Protein AF-A0A7L4QVS2-F1 (afdb_monomer)

Secondary structure (DSSP, 8-state):
-HHHHHHHHHHHHHHHHHHHHH---HHHHHHHHHHHHHHHHHHHHHHHHHHTT-HHHHHHHHHHHHHHHHHHHHT--HHHHTT-

Sequence (84 aa):
MFFFTSWVLTVALEALIWYIILKRNALTLVFYSVLINSLTLPLAQFFYLYFLDNLVLMEALVVLVEVPLVYLLLRVTLRQALYL

Radius of gyration: 13.06 Å; Cα contacts (8 Å, |Δi|>4): 58; chains: 1; bounding box: 36×17×38 Å

Structure (mmCIF, N/CA/C/O backbone):
data_AF-A0A7L4QVS2-F1
#
_entry.id   AF-A0A7L4QVS2-F1
#
loop_
_atom_site.group_PDB
_atom_site.id
_atom_site.type_symbol
_atom_site.label_atom_id
_atom_site.label_alt_id
_atom_site.label_comp_id
_atom_site.label_asym_id
_atom_site.label_entity_id
_atom_site.label_seq_id
_atom_site.pdbx_PDB_ins_code
_atom_site.Cartn_x
_atom_site.Cartn_y
_atom_site.Cartn_z
_atom_site.occupancy
_atom_site.B_iso_or_equiv
_atom_site.auth_seq_id
_atom_site.auth_comp_id
_atom_site.auth_asym_id
_atom_site.auth_atom_id
_atom_site.pdbx_PDB_model_num
ATOM 1 N N . MET A 1 1 ? 21.124 -0.514 -2.900 1.00 59.62 1 MET A N 1
ATOM 2 C CA . MET A 1 1 ? 20.821 0.474 -1.837 1.00 59.62 1 MET A CA 1
ATOM 3 C C . MET A 1 1 ? 19.498 1.196 -2.073 1.00 59.62 1 MET A C 1
ATOM 5 O O . MET A 1 1 ? 18.685 1.165 -1.164 1.00 59.62 1 MET A O 1
ATOM 9 N N . PHE A 1 2 ? 19.239 1.746 -3.270 1.00 71.94 2 PHE A N 1
ATOM 10 C CA . PHE A 1 2 ? 18.021 2.526 -3.565 1.00 71.94 2 PHE A CA 1
ATOM 11 C C . PHE A 1 2 ? 16.694 1.805 -3.251 1.00 71.94 2 PHE A C 1
ATOM 13 O O . PHE A 1 2 ? 15.830 2.371 -2.595 1.00 71.94 2 PHE A O 1
ATOM 20 N N . PHE A 1 3 ? 16.558 0.529 -3.626 1.00 79.62 3 PHE A N 1
ATOM 21 C CA . PHE A 1 3 ? 15.316 -0.226 -3.407 1.00 79.62 3 PHE A CA 1
ATOM 22 C C . PHE A 1 3 ? 14.934 -0.360 -1.925 1.00 79.62 3 PHE A C 1
ATOM 24 O O . PHE A 1 3 ? 13.784 -0.155 -1.557 1.00 79.62 3 PHE A O 1
ATOM 31 N N . PHE A 1 4 ? 15.909 -0.651 -1.058 1.00 84.31 4 PHE A N 1
ATOM 32 C CA . PHE A 1 4 ? 15.660 -0.788 0.377 1.00 84.31 4 PHE A CA 1
ATOM 33 C C . PHE A 1 4 ? 15.251 0.547 1.006 1.00 84.31 4 PHE A C 1
ATOM 35 O O . PHE A 1 4 ? 14.316 0.593 1.797 1.00 84.31 4 PHE A O 1
ATOM 42 N N . THR A 1 5 ? 15.907 1.646 0.624 1.00 88.62 5 THR A N 1
ATOM 43 C CA . THR A 1 5 ? 15.549 2.980 1.124 1.00 88.62 5 THR A CA 1
ATOM 44 C C . THR A 1 5 ? 14.167 3.420 0.655 1.00 88.62 5 THR A C 1
ATOM 46 O O . THR A 1 5 ? 13.408 3.950 1.461 1.00 88.62 5 THR A O 1
ATOM 49 N N . SER A 1 6 ? 13.816 3.159 -0.610 1.00 87.44 6 SER A N 1
ATOM 50 C CA . SER A 1 6 ? 12.473 3.427 -1.133 1.00 87.44 6 SER A CA 1
ATOM 51 C C . SER A 1 6 ? 11.431 2.610 -0.380 1.00 87.44 6 SER A C 1
ATOM 53 O O . SER A 1 6 ? 10.463 3.174 0.103 1.00 87.44 6 SER A O 1
ATOM 55 N N . TRP A 1 7 ? 11.680 1.315 -0.181 1.00 92.00 7 TRP A N 1
ATOM 56 C CA . TRP A 1 7 ? 10.776 0.437 0.556 1.00 92.00 7 TRP A CA 1
ATOM 57 C C . TRP A 1 7 ? 10.535 0.906 1.995 1.00 92.00 7 TRP A C 1
ATOM 59 O O . TRP A 1 7 ? 9.387 1.012 2.416 1.00 92.00 7 TRP A O 1
ATOM 69 N N . VAL A 1 8 ? 11.593 1.259 2.737 1.00 94.12 8 VAL A N 1
ATOM 70 C CA . VAL A 1 8 ? 11.453 1.770 4.114 1.00 94.12 8 VAL A CA 1
ATOM 71 C C . VAL A 1 8 ? 10.634 3.062 4.143 1.00 94.12 8 VAL A C 1
ATOM 73 O O . VAL A 1 8 ? 9.786 3.223 5.021 1.00 94.12 8 VAL A O 1
ATOM 76 N N . LEU A 1 9 ? 10.868 3.976 3.195 1.00 92.75 9 LEU A N 1
ATOM 77 C CA . LEU A 1 9 ? 10.121 5.231 3.106 1.00 92.75 9 LEU A CA 1
ATOM 78 C C . LEU A 1 9 ? 8.644 4.996 2.794 1.00 92.75 9 LEU A C 1
ATOM 80 O O . LEU A 1 9 ? 7.800 5.565 3.485 1.00 92.75 9 LEU A O 1
ATOM 84 N N . THR A 1 10 ? 8.331 4.152 1.808 1.00 92.75 10 THR A N 1
ATOM 85 C CA . THR A 1 10 ? 6.943 3.854 1.435 1.00 92.75 10 THR A CA 1
ATOM 86 C C . THR A 1 10 ? 6.206 3.212 2.603 1.00 92.75 10 THR A C 1
ATOM 88 O O . THR A 1 10 ? 5.182 3.733 3.033 1.00 92.75 10 THR A O 1
ATOM 91 N N . VAL A 1 11 ? 6.807 2.194 3.232 1.00 94.69 11 VAL A N 1
ATOM 92 C CA . VAL A 1 11 ? 6.225 1.523 4.402 1.00 94.69 11 VAL A CA 1
ATOM 93 C C . VAL A 1 11 ? 5.922 2.512 5.531 1.00 94.69 11 VAL A C 1
ATOM 95 O O . VAL A 1 11 ? 4.840 2.471 6.126 1.00 94.69 11 VAL A O 1
ATOM 98 N N . ALA A 1 12 ? 6.871 3.400 5.842 1.00 94.56 12 ALA A N 1
ATOM 99 C CA . ALA A 1 12 ? 6.720 4.375 6.915 1.00 94.56 12 ALA A CA 1
ATOM 100 C C . ALA A 1 12 ? 5.625 5.410 6.613 1.00 94.56 12 ALA A C 1
ATOM 102 O O . ALA A 1 12 ? 4.830 5.733 7.499 1.00 94.56 12 ALA A O 1
ATOM 103 N N . LEU A 1 13 ? 5.566 5.915 5.377 1.00 94.31 13 LEU A N 1
ATOM 104 C CA . LEU A 1 13 ? 4.566 6.895 4.954 1.00 94.31 13 LEU A CA 1
ATOM 105 C C . LEU A 1 13 ? 3.160 6.291 4.908 1.00 94.31 13 LEU A C 1
ATOM 107 O O . LEU A 1 13 ? 2.243 6.885 5.471 1.00 94.31 13 LEU A O 1
ATOM 111 N N . GLU A 1 14 ? 2.985 5.105 4.326 1.00 92.88 14 GLU A N 1
ATOM 112 C CA . GLU A 1 14 ? 1.683 4.424 4.293 1.00 92.88 14 GLU A CA 1
ATOM 113 C C . GLU A 1 14 ? 1.184 4.106 5.696 1.00 92.88 14 GLU A C 1
ATOM 115 O O . GLU A 1 14 ? 0.041 4.406 6.036 1.00 92.88 14 GLU A O 1
ATOM 120 N N . ALA A 1 15 ? 2.056 3.581 6.563 1.00 93.81 15 ALA A N 1
ATOM 121 C CA . ALA A 1 15 ? 1.674 3.283 7.937 1.00 93.81 15 ALA A CA 1
ATOM 122 C C . ALA A 1 15 ? 1.232 4.550 8.688 1.00 93.81 15 ALA A C 1
ATOM 124 O O . ALA A 1 15 ? 0.281 4.498 9.471 1.00 93.81 15 ALA A O 1
ATOM 125 N N . LEU A 1 16 ? 1.881 5.694 8.431 1.00 94.44 16 LEU A N 1
ATOM 126 C CA . LEU A 1 16 ? 1.497 6.986 8.996 1.00 94.44 16 LEU A CA 1
ATOM 127 C C . LEU A 1 16 ? 0.144 7.469 8.454 1.00 94.44 16 LEU A C 1
ATOM 129 O O . LEU A 1 16 ? -0.719 7.862 9.241 1.00 94.44 16 LEU A O 1
ATOM 133 N N . ILE A 1 17 ? -0.065 7.421 7.136 1.00 92.94 17 ILE A N 1
ATOM 134 C CA . ILE A 1 17 ? -1.323 7.821 6.486 1.00 92.94 17 ILE A CA 1
ATOM 135 C C . ILE A 1 17 ? -2.477 6.963 7.010 1.00 92.94 17 ILE A C 1
ATOM 137 O O . ILE A 1 17 ? -3.495 7.486 7.475 1.00 92.94 17 ILE A O 1
ATOM 141 N N . TRP A 1 18 ? -2.297 5.644 7.028 1.00 92.94 18 TRP A N 1
ATOM 142 C CA . TRP A 1 18 ? -3.286 4.715 7.556 1.00 92.94 18 TRP A CA 1
ATOM 143 C C . TRP A 1 18 ? -3.543 4.939 9.041 1.00 92.94 18 TRP A C 1
ATOM 145 O O . TRP A 1 18 ? -4.685 4.827 9.484 1.00 92.94 18 TRP A O 1
ATOM 155 N N . TYR A 1 19 ? -2.522 5.291 9.824 1.00 93.69 19 TYR A N 1
ATOM 156 C CA . TYR A 1 19 ? -2.700 5.611 11.237 1.00 93.69 19 TYR A CA 1
ATOM 157 C C . TYR A 1 19 ? -3.567 6.858 11.430 1.00 93.69 19 TYR A C 1
ATOM 159 O O . TYR A 1 19 ? -4.497 6.834 12.240 1.00 93.69 19 TYR A O 1
ATOM 167 N N . ILE A 1 20 ? -3.333 7.912 10.645 1.00 92.94 20 ILE A N 1
ATOM 168 C CA . ILE A 1 20 ? -4.117 9.154 10.698 1.00 92.94 20 ILE A CA 1
ATOM 169 C C . ILE A 1 20 ? -5.580 8.902 10.298 1.00 92.94 20 ILE A C 1
ATOM 171 O O . ILE A 1 20 ? -6.492 9.409 10.958 1.00 92.94 20 ILE A O 1
ATOM 175 N N . ILE A 1 21 ? -5.813 8.108 9.248 1.00 91.56 21 ILE A N 1
ATOM 176 C CA . ILE A 1 21 ? -7.153 7.879 8.686 1.00 91.56 21 ILE A CA 1
ATOM 177 C C . ILE A 1 21 ? -7.943 6.846 9.497 1.00 91.56 21 ILE A C 1
ATOM 179 O O . ILE A 1 21 ? -9.094 7.087 9.860 1.00 91.56 21 ILE A O 1
ATOM 183 N N . LEU A 1 22 ? -7.346 5.687 9.786 1.00 90.38 22 LEU A N 1
ATOM 184 C CA . LEU A 1 22 ? -8.041 4.556 10.404 1.00 90.38 22 LEU A CA 1
ATOM 185 C C . LEU A 1 22 ? -8.024 4.610 11.933 1.00 90.38 22 LEU A C 1
ATOM 187 O O . LEU A 1 22 ? -8.878 3.980 12.557 1.00 90.38 22 LEU A O 1
ATOM 191 N N . LYS A 1 23 ? -7.065 5.327 12.540 1.00 89.88 23 LYS A N 1
ATOM 192 C CA . LYS A 1 23 ? -6.897 5.453 14.002 1.00 89.88 23 LYS A CA 1
ATOM 193 C C . LYS A 1 23 ? -6.878 4.102 14.734 1.00 89.88 23 LYS A C 1
ATOM 195 O O . LYS A 1 23 ? -7.410 3.962 15.835 1.00 89.88 23 LYS A O 1
ATOM 200 N N . ARG A 1 24 ? -6.289 3.082 14.099 1.00 89.50 24 ARG A N 1
ATOM 201 C CA . ARG A 1 24 ? -6.135 1.720 14.641 1.00 89.50 24 ARG A CA 1
ATOM 202 C C . ARG A 1 24 ? -4.767 1.540 15.300 1.00 89.50 24 ARG A C 1
ATOM 204 O O . ARG A 1 24 ? -3.939 2.445 15.302 1.00 89.50 24 ARG A O 1
ATOM 211 N N . ASN A 1 25 ? -4.527 0.352 15.855 1.00 93.81 25 ASN A N 1
ATOM 212 C CA . ASN A 1 25 ? -3.244 -0.000 16.458 1.00 93.81 25 ASN A CA 1
ATOM 213 C C . ASN A 1 25 ? -2.086 0.192 15.457 1.00 93.81 25 ASN A C 1
ATOM 215 O O . ASN A 1 25 ? -2.051 -0.458 14.411 1.00 93.81 25 ASN A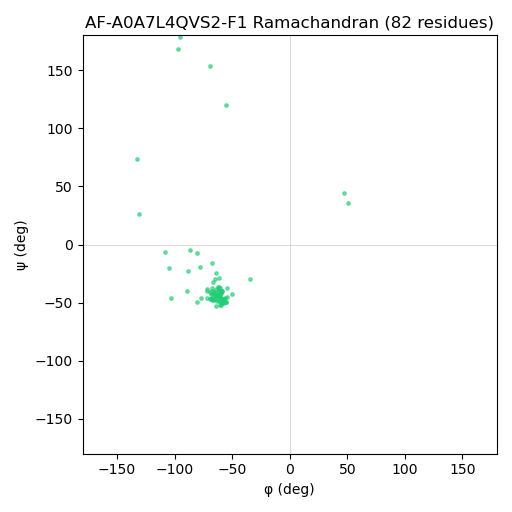 O 1
ATOM 219 N N . ALA A 1 26 ? -1.136 1.063 15.806 1.00 91.06 26 ALA A N 1
ATOM 220 C CA . ALA A 1 26 ? -0.011 1.434 14.953 1.00 91.06 26 ALA A CA 1
ATOM 221 C C . ALA A 1 26 ? 0.860 0.234 14.547 1.00 91.06 26 ALA A C 1
ATOM 223 O O . ALA A 1 26 ? 1.248 0.136 13.388 1.00 91.06 26 ALA A O 1
ATOM 224 N N . LEU A 1 27 ? 1.116 -0.716 15.455 1.00 92.31 27 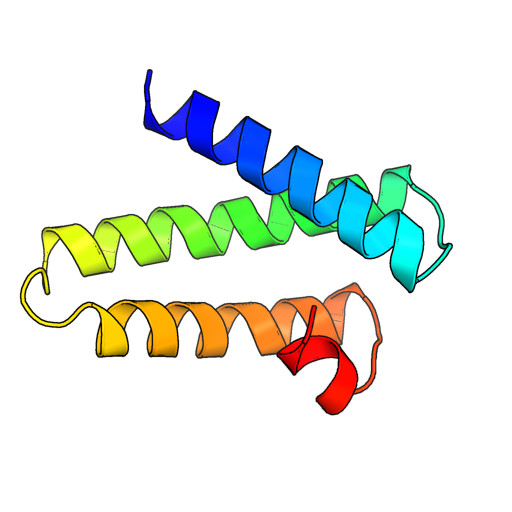LEU A N 1
ATOM 225 C CA . LEU A 1 27 ? 1.927 -1.900 15.142 1.00 92.31 27 LEU A CA 1
ATOM 226 C C . LEU A 1 27 ? 1.261 -2.777 14.083 1.00 92.31 27 LEU A C 1
ATOM 228 O O . LEU A 1 27 ? 1.929 -3.300 13.195 1.00 92.31 27 LEU A O 1
ATOM 232 N N . THR A 1 28 ? -0.063 -2.911 14.153 1.00 92.69 28 THR A N 1
ATOM 233 C CA . THR A 1 28 ? -0.835 -3.665 13.164 1.00 92.69 28 THR A CA 1
ATOM 234 C C . THR A 1 28 ? -0.785 -2.994 11.792 1.00 92.69 28 THR A C 1
ATOM 236 O O . THR A 1 28 ? -0.617 -3.676 10.787 1.00 92.69 28 THR A O 1
ATOM 239 N N . LEU A 1 29 ? -0.876 -1.662 11.747 1.00 93.50 29 LEU A N 1
ATOM 240 C CA . LEU A 1 29 ? -0.802 -0.899 10.498 1.00 93.50 29 LEU A CA 1
ATOM 241 C C . LEU A 1 29 ? 0.591 -0.955 9.869 1.00 93.50 29 LEU A C 1
ATOM 243 O O . LEU A 1 29 ? 0.699 -1.174 8.669 1.00 93.50 29 LEU A O 1
ATOM 247 N N . VAL A 1 30 ? 1.649 -0.834 10.675 1.00 94.50 30 VAL A N 1
ATOM 248 C CA . VAL A 1 30 ? 3.032 -1.009 10.207 1.00 94.50 30 VAL A CA 1
ATOM 249 C C . VAL A 1 30 ? 3.233 -2.419 9.657 1.00 94.50 30 VAL A C 1
ATOM 251 O O . VAL A 1 30 ? 3.788 -2.574 8.576 1.00 94.50 30 VAL A O 1
ATOM 254 N N . PHE A 1 31 ? 2.741 -3.449 10.351 1.00 95.31 31 PHE A N 1
ATOM 255 C CA . PHE A 1 31 ? 2.851 -4.832 9.887 1.00 95.31 31 PHE A CA 1
ATOM 256 C C .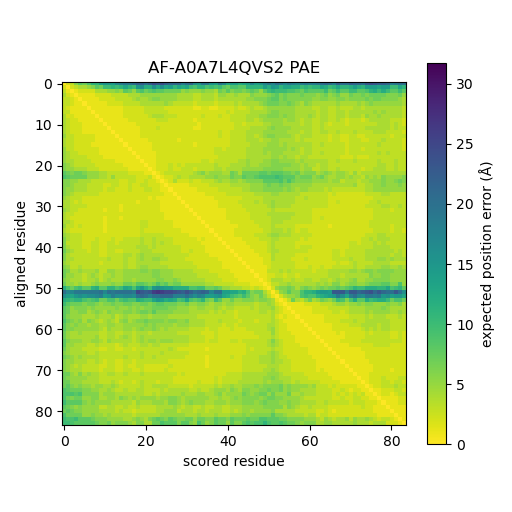 PHE A 1 31 ? 2.146 -5.058 8.542 1.00 95.31 31 PHE A C 1
ATOM 258 O O . PHE A 1 31 ? 2.712 -5.679 7.643 1.00 95.31 31 PHE A O 1
ATOM 265 N N . TYR A 1 32 ? 0.931 -4.530 8.375 1.00 94.88 32 TYR A N 1
ATOM 266 C CA . TYR A 1 32 ? 0.227 -4.622 7.096 1.00 94.88 32 TYR A CA 1
ATOM 267 C C . TYR A 1 32 ? 0.899 -3.799 5.998 1.00 94.88 32 TYR A C 1
ATOM 269 O O . TYR A 1 32 ? 0.986 -4.281 4.874 1.00 94.88 32 TYR A O 1
ATOM 277 N N . SER A 1 33 ? 1.441 -2.625 6.325 1.00 94.50 33 SER A N 1
ATOM 278 C CA . SER A 1 33 ? 2.155 -1.775 5.367 1.00 94.50 33 SER A CA 1
ATOM 279 C C . SER A 1 33 ? 3.411 -2.482 4.856 1.00 94.50 33 SER A C 1
ATOM 281 O O . SER A 1 33 ? 3.628 -2.566 3.650 1.00 94.50 33 SER A O 1
ATOM 283 N N . VAL A 1 34 ? 4.174 -3.110 5.758 1.00 95.19 34 VAL A N 1
ATOM 284 C CA . VAL A 1 34 ? 5.314 -3.975 5.423 1.00 95.19 34 VAL A CA 1
ATOM 285 C C . VAL A 1 34 ? 4.895 -5.093 4.471 1.00 95.19 34 VAL A C 1
ATOM 287 O O . VAL A 1 34 ? 5.560 -5.302 3.458 1.00 95.19 34 VAL A O 1
ATOM 290 N N . LEU A 1 35 ? 3.811 -5.815 4.771 1.00 95.12 35 LEU A N 1
ATOM 291 C CA . LEU A 1 35 ? 3.348 -6.931 3.940 1.00 95.12 35 LEU A CA 1
ATOM 292 C C . LEU A 1 35 ? 2.936 -6.481 2.537 1.00 95.12 35 LEU A C 1
ATOM 294 O O . LEU A 1 35 ? 3.367 -7.087 1.558 1.00 95.12 35 LEU A O 1
ATOM 298 N N . ILE A 1 36 ? 2.127 -5.425 2.450 1.00 94.94 36 ILE A N 1
ATOM 299 C CA . ILE A 1 36 ? 1.597 -4.909 1.186 1.00 94.94 36 ILE A CA 1
ATOM 300 C C . ILE A 1 36 ? 2.746 -4.400 0.312 1.00 94.94 36 ILE A C 1
ATOM 302 O O . ILE A 1 36 ? 2.941 -4.904 -0.794 1.00 94.94 36 ILE A O 1
ATOM 306 N N . ASN A 1 37 ? 3.596 -3.526 0.852 1.00 93.75 37 ASN A N 1
ATOM 307 C CA . ASN A 1 37 ? 4.730 -2.951 0.125 1.00 93.75 37 ASN A CA 1
ATOM 308 C C . ASN A 1 37 ? 5.794 -3.966 -0.278 1.00 93.75 37 ASN A C 1
ATOM 310 O O . ASN A 1 37 ? 6.468 -3.798 -1.293 1.00 93.75 37 ASN A O 1
ATOM 314 N N . SER A 1 38 ? 5.963 -5.040 0.494 1.00 93.81 38 SER A N 1
ATOM 315 C CA . SER A 1 38 ? 6.874 -6.127 0.117 1.00 93.81 38 SER A CA 1
ATOM 316 C C . SER A 1 38 ? 6.397 -6.908 -1.107 1.00 93.81 38 SER A C 1
ATOM 318 O O . SER A 1 38 ? 7.193 -7.634 -1.693 1.00 93.81 38 SER A O 1
ATOM 320 N N . LEU A 1 39 ? 5.128 -6.772 -1.502 1.00 92.44 39 LEU A N 1
ATOM 321 C CA . LEU A 1 39 ? 4.568 -7.393 -2.700 1.00 92.44 39 LEU A CA 1
ATOM 322 C C . LEU A 1 39 ? 4.423 -6.385 -3.843 1.00 92.44 39 LEU A C 1
ATOM 324 O O . LEU A 1 39 ? 4.827 -6.678 -4.969 1.00 92.44 39 LEU A O 1
ATOM 328 N N . THR A 1 40 ? 3.890 -5.194 -3.564 1.00 92.62 40 THR A N 1
ATOM 329 C CA . THR A 1 40 ? 3.578 -4.187 -4.588 1.00 92.62 40 THR A CA 1
ATOM 330 C C . THR A 1 40 ? 4.831 -3.535 -5.171 1.00 92.62 40 THR A C 1
ATOM 332 O O . THR A 1 40 ? 4.912 -3.392 -6.388 1.00 92.62 40 THR A O 1
ATOM 335 N N . LEU A 1 41 ? 5.854 -3.222 -4.363 1.00 90.12 41 LEU A N 1
ATOM 336 C CA . LEU A 1 41 ? 7.084 -2.585 -4.861 1.00 90.12 41 LEU A CA 1
ATOM 337 C C . LEU A 1 41 ? 7.923 -3.492 -5.776 1.00 90.12 41 LEU A C 1
ATOM 339 O O . LEU A 1 41 ? 8.331 -3.023 -6.841 1.00 90.12 41 LEU A O 1
ATOM 343 N N . PRO A 1 42 ? 8.193 -4.774 -5.447 1.00 90.69 42 PRO A N 1
ATOM 344 C CA . PRO A 1 42 ? 8.856 -5.672 -6.392 1.00 90.69 42 PRO A CA 1
ATOM 345 C C . PRO A 1 42 ? 8.050 -5.877 -7.674 1.00 90.69 42 PRO A C 1
ATOM 347 O O . PRO A 1 42 ? 8.637 -5.966 -8.750 1.00 90.69 42 PRO A O 1
ATOM 350 N N . LEU A 1 43 ? 6.719 -5.928 -7.568 1.00 89.50 43 LEU A N 1
ATOM 351 C CA . LEU A 1 43 ? 5.833 -6.057 -8.720 1.00 89.50 43 LEU A CA 1
ATOM 352 C C . LEU A 1 43 ? 5.917 -4.814 -9.615 1.00 89.50 43 LEU A C 1
ATOM 354 O O . LEU A 1 43 ? 6.151 -4.950 -10.813 1.00 89.50 43 LEU A O 1
ATOM 358 N N . ALA A 1 44 ? 5.840 -3.614 -9.037 1.00 88.81 44 ALA A N 1
ATOM 359 C CA . ALA A 1 44 ? 6.031 -2.353 -9.748 1.00 88.81 44 ALA A CA 1
ATOM 360 C C . ALA A 1 44 ? 7.400 -2.300 -10.437 1.00 88.81 44 ALA A C 1
ATOM 362 O O . ALA A 1 44 ? 7.486 -2.000 -11.622 1.00 88.81 44 ALA A O 1
ATOM 363 N N . GLN A 1 45 ? 8.469 -2.669 -9.725 1.00 88.44 45 GLN A N 1
ATOM 364 C CA . GLN A 1 45 ? 9.828 -2.705 -10.266 1.00 88.44 45 GLN A CA 1
ATOM 365 C C . GLN A 1 45 ? 9.959 -3.705 -11.423 1.00 88.44 45 GLN A C 1
ATOM 367 O O . GLN A 1 45 ? 10.612 -3.409 -12.421 1.00 88.44 45 GLN A O 1
ATOM 372 N N . PHE A 1 46 ? 9.351 -4.887 -11.306 1.00 88.88 46 PHE A N 1
ATOM 373 C CA . PHE A 1 46 ? 9.313 -5.869 -12.384 1.00 88.88 46 PHE A CA 1
ATOM 374 C C . PHE A 1 46 ? 8.610 -5.282 -13.612 1.00 88.88 46 PHE A C 1
ATOM 376 O O . PHE A 1 46 ? 9.187 -5.255 -14.696 1.00 88.88 46 PHE A O 1
ATOM 383 N N . PHE A 1 47 ? 7.406 -4.735 -13.450 1.00 85.50 47 PHE A N 1
ATOM 384 C CA . PHE A 1 47 ? 6.680 -4.143 -14.572 1.00 85.50 47 PHE A CA 1
ATOM 385 C C . PHE A 1 47 ? 7.413 -2.952 -15.181 1.00 85.50 47 PHE A C 1
ATOM 387 O O . PHE A 1 47 ? 7.474 -2.850 -16.401 1.00 85.50 47 PHE A O 1
ATOM 394 N N . TYR A 1 48 ? 8.048 -2.121 -14.360 1.00 85.12 48 TYR A N 1
ATOM 395 C CA . TYR A 1 48 ? 8.909 -1.050 -14.834 1.00 85.12 48 TYR A CA 1
ATOM 396 C C . TYR A 1 48 ? 10.032 -1.600 -15.721 1.00 85.12 48 TYR A C 1
ATOM 398 O O . TYR A 1 48 ? 10.195 -1.155 -16.845 1.00 85.12 48 TYR A O 1
ATOM 406 N N . LEU A 1 49 ? 10.771 -2.619 -15.278 1.00 86.81 49 LEU A N 1
ATOM 407 C CA . LEU A 1 49 ? 11.906 -3.154 -16.040 1.00 86.81 49 LEU A CA 1
ATOM 408 C C . LEU A 1 49 ? 11.512 -3.848 -17.354 1.00 86.81 49 LEU A C 1
ATOM 410 O O . LEU A 1 49 ? 12.292 -3.807 -18.303 1.00 86.81 49 LEU A O 1
ATOM 414 N N . TYR A 1 50 ? 10.342 -4.487 -17.417 1.00 86.19 50 TYR A N 1
ATOM 415 C CA . TYR A 1 50 ? 9.940 -5.308 -18.570 1.00 86.19 50 TYR A CA 1
ATOM 416 C C . TYR A 1 50 ? 8.895 -4.653 -19.487 1.00 86.19 50 TYR A C 1
ATOM 418 O O . TYR A 1 50 ? 8.778 -5.051 -20.643 1.00 86.19 50 TYR A O 1
ATOM 426 N N . PHE A 1 51 ? 8.150 -3.657 -19.004 1.00 81.62 51 PHE A N 1
ATOM 427 C CA . PHE A 1 51 ? 7.036 -3.013 -19.716 1.00 81.62 51 PHE A CA 1
ATOM 428 C C . PHE A 1 51 ? 7.141 -1.471 -19.698 1.00 81.62 51 PHE A C 1
ATOM 430 O O . PHE A 1 51 ? 6.128 -0.780 -19.805 1.00 81.62 51 PHE A O 1
ATOM 437 N N . LEU A 1 52 ? 8.382 -0.968 -19.578 1.00 62.53 52 LEU A N 1
ATOM 438 C CA . LEU A 1 52 ? 8.869 0.417 -19.383 1.00 62.53 52 LEU A CA 1
ATOM 439 C C . LEU A 1 52 ? 8.076 1.544 -20.067 1.00 62.53 52 LEU A C 1
ATOM 441 O O . LEU A 1 52 ? 8.028 2.658 -19.550 1.00 62.53 52 LEU A O 1
ATOM 445 N N . ASP A 1 53 ? 7.441 1.269 -21.201 1.00 72.69 53 ASP A N 1
ATOM 446 C CA . ASP A 1 53 ? 6.773 2.283 -22.016 1.00 72.69 53 ASP A CA 1
ATOM 447 C C . ASP A 1 53 ? 5.376 2.674 -21.508 1.00 72.69 53 ASP A C 1
ATOM 449 O O . ASP A 1 53 ? 4.777 3.612 -22.032 1.00 72.69 53 ASP A O 1
ATOM 453 N N . ASN A 1 54 ? 4.827 1.982 -20.501 1.00 81.50 54 ASN A N 1
ATOM 454 C CA . ASN A 1 54 ? 3.433 2.180 -20.101 1.00 81.50 54 ASN A CA 1
ATOM 455 C C . ASN A 1 54 ? 3.252 2.341 -18.581 1.00 81.50 54 ASN A C 1
ATOM 457 O O . ASN A 1 54 ? 2.730 1.462 -17.894 1.00 81.50 54 ASN A O 1
ATOM 461 N N . LEU A 1 55 ? 3.659 3.511 -18.065 1.00 84.19 55 LEU A N 1
ATOM 462 C CA . LEU A 1 55 ? 3.538 3.899 -16.648 1.00 84.19 55 LEU A CA 1
ATOM 463 C C . LEU A 1 55 ? 2.114 3.690 -16.104 1.00 84.19 55 LEU A C 1
ATOM 465 O O . LEU A 1 55 ? 1.935 3.143 -15.021 1.00 84.19 55 LEU A O 1
ATOM 469 N N . VAL A 1 56 ? 1.101 4.056 -16.896 1.00 86.12 56 VAL A N 1
ATOM 470 C CA . VAL A 1 56 ? -0.317 3.904 -16.531 1.00 86.12 56 VAL A CA 1
ATOM 471 C C . VAL A 1 56 ? -0.679 2.436 -16.303 1.00 86.12 56 VAL A C 1
ATOM 473 O O . VAL A 1 56 ? -1.422 2.110 -15.382 1.00 86.12 56 VAL A O 1
ATOM 476 N N . LEU A 1 57 ? -0.146 1.533 -17.127 1.00 85.12 57 LEU A N 1
ATOM 477 C CA . LEU A 1 57 ? -0.405 0.100 -17.012 1.00 85.12 57 LEU A CA 1
ATOM 478 C C . LEU A 1 57 ? 0.300 -0.500 -15.790 1.00 85.12 57 LEU A C 1
ATOM 480 O O . LEU A 1 57 ? -0.284 -1.338 -15.104 1.00 85.12 57 LEU A O 1
ATOM 484 N N . MET A 1 58 ? 1.521 -0.044 -15.493 1.00 88.19 58 MET A N 1
ATOM 485 C CA . MET A 1 58 ? 2.235 -0.417 -14.270 1.00 88.19 58 MET A CA 1
ATOM 486 C C . MET A 1 58 ? 1.435 -0.006 -13.028 1.00 88.19 58 MET A C 1
ATOM 488 O O . MET A 1 58 ? 1.166 -0.850 -12.176 1.00 88.19 58 MET A O 1
ATOM 492 N N . GLU A 1 59 ? 1.012 1.257 -12.940 1.00 86.94 59 GLU A N 1
ATOM 493 C CA . GLU A 1 59 ? 0.220 1.756 -11.810 1.00 86.94 59 GLU A CA 1
ATOM 494 C C . GLU A 1 59 ? -1.122 1.027 -11.689 1.00 86.94 59 GLU A C 1
ATOM 496 O O . GLU A 1 59 ? -1.493 0.605 -10.597 1.00 86.94 59 GLU A O 1
ATOM 501 N N . ALA A 1 60 ? -1.822 0.791 -12.803 1.00 89.56 60 ALA A N 1
ATOM 502 C CA . ALA A 1 60 ? -3.079 0.049 -12.792 1.00 89.56 60 ALA A CA 1
ATOM 503 C C . ALA A 1 60 ? -2.915 -1.371 -12.227 1.00 89.56 60 ALA A C 1
ATOM 505 O O . ALA A 1 60 ? -3.764 -1.832 -11.467 1.00 89.56 60 ALA A O 1
ATOM 506 N N . LEU A 1 61 ? -1.823 -2.063 -12.563 1.00 88.88 61 LEU A N 1
ATOM 507 C CA . LEU A 1 61 ? -1.532 -3.395 -12.029 1.00 88.88 61 LEU A CA 1
ATOM 508 C C . LEU A 1 61 ? -1.173 -3.366 -10.547 1.00 88.88 61 LEU A C 1
ATOM 510 O O . LEU A 1 61 ? -1.632 -4.228 -9.799 1.00 88.88 61 LEU A O 1
ATOM 514 N N . VAL A 1 62 ? -0.389 -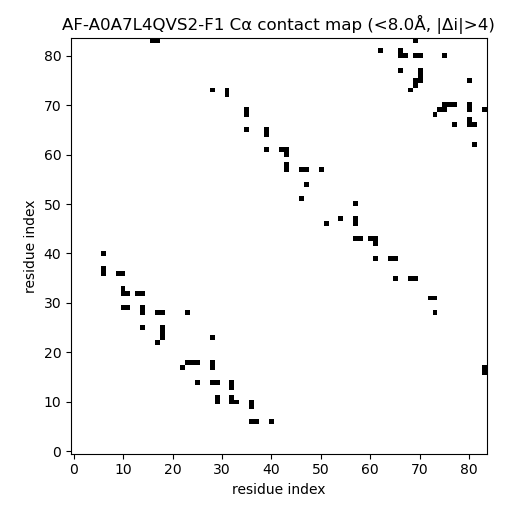2.376 -10.118 1.00 91.12 62 VAL A N 1
ATOM 515 C CA . VAL A 1 62 ? -0.072 -2.178 -8.700 1.00 91.12 62 VAL A CA 1
ATOM 516 C 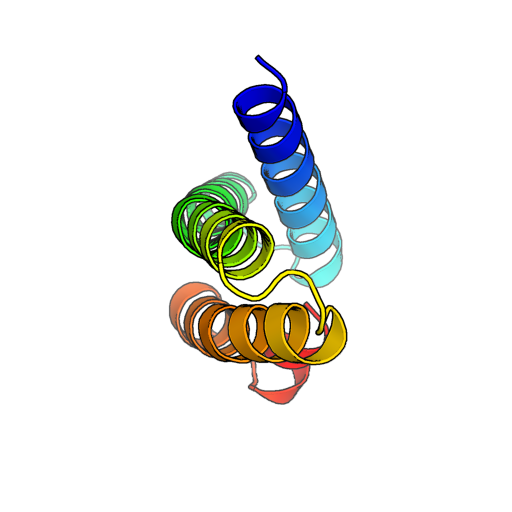C . VAL A 1 62 ? -1.360 -1.963 -7.911 1.00 91.12 62 VAL A C 1
ATOM 518 O O . VAL A 1 62 ? -1.621 -2.721 -6.983 1.00 91.12 62 VAL A O 1
ATOM 521 N N . VAL A 1 63 ? -2.231 -1.051 -8.355 1.00 91.88 63 VAL A N 1
ATOM 522 C CA . VAL A 1 63 ? -3.539 -0.788 -7.732 1.00 91.88 63 VAL A CA 1
ATOM 523 C C . VAL A 1 63 ? -4.422 -2.041 -7.719 1.00 91.88 63 VAL A C 1
ATOM 525 O O . VAL A 1 63 ? -5.059 -2.339 -6.709 1.00 91.88 63 VAL A O 1
ATOM 528 N N . LEU A 1 64 ? -4.444 -2.819 -8.806 1.00 92.00 64 LEU A N 1
ATOM 529 C CA . LEU A 1 64 ? -5.210 -4.070 -8.880 1.00 92.00 64 LEU A CA 1
ATOM 530 C C . LEU A 1 64 ? -4.761 -5.118 -7.855 1.00 92.00 64 LEU A C 1
ATOM 532 O O . LEU A 1 64 ? -5.581 -5.938 -7.444 1.00 92.00 64 LEU A O 1
ATOM 536 N N . VAL A 1 65 ? -3.491 -5.111 -7.450 1.00 92.94 65 VAL A N 1
ATOM 537 C CA . VAL A 1 65 ? -2.953 -6.018 -6.425 1.00 92.94 65 VAL A CA 1
ATOM 538 C C . VAL A 1 65 ? -3.098 -5.423 -5.024 1.00 92.94 65 VAL A C 1
ATOM 540 O O . VAL A 1 65 ? -3.457 -6.130 -4.084 1.00 92.94 65 VAL A O 1
ATOM 543 N N . GLU A 1 66 ? -2.858 -4.126 -4.882 1.00 93.50 66 GLU A N 1
ATOM 544 C CA . GLU A 1 66 ? -2.850 -3.410 -3.611 1.00 93.50 66 GLU A CA 1
ATOM 545 C C . GLU A 1 66 ? -4.248 -3.291 -3.001 1.00 93.50 66 GLU A C 1
ATOM 547 O O . GLU A 1 66 ? -4.446 -3.649 -1.840 1.00 93.50 66 GLU A O 1
ATOM 552 N N . VAL A 1 67 ? -5.249 -2.901 -3.795 1.00 93.81 67 VAL A N 1
ATOM 553 C CA . VAL A 1 67 ? -6.625 -2.676 -3.320 1.00 93.81 67 VAL A CA 1
ATOM 554 C C . VAL A 1 67 ? -7.230 -3.928 -2.667 1.00 93.81 67 VAL A C 1
ATOM 556 O O . VAL A 1 67 ? -7.780 -3.812 -1.566 1.00 93.81 67 VAL A O 1
ATOM 559 N N . PRO A 1 68 ? -7.133 -5.142 -3.253 1.00 93.94 68 PRO A N 1
ATOM 560 C CA . PRO A 1 68 ? -7.558 -6.364 -2.575 1.00 93.94 68 PRO A CA 1
ATOM 561 C C . PRO A 1 68 ? -6.807 -6.626 -1.268 1.00 93.94 68 PRO A C 1
ATOM 563 O O . PRO A 1 68 ? -7.430 -7.041 -0.291 1.00 93.94 68 PRO A O 1
ATOM 566 N N . LEU A 1 69 ? -5.492 -6.386 -1.220 1.00 93.69 69 LEU A N 1
ATOM 567 C CA . LEU A 1 69 ? -4.696 -6.607 -0.011 1.00 93.69 69 LEU A CA 1
ATOM 568 C C . LEU A 1 69 ? -5.097 -5.636 1.105 1.00 93.69 69 LEU A C 1
ATOM 570 O O . LEU A 1 69 ? -5.335 -6.074 2.229 1.00 93.69 69 LEU A O 1
ATOM 574 N N . VAL A 1 70 ? -5.251 -4.350 0.790 1.00 93.25 70 VAL A N 1
ATOM 575 C CA . VAL A 1 70 ? -5.743 -3.312 1.707 1.00 93.25 70 VAL A CA 1
ATOM 576 C C . VAL A 1 70 ? -7.142 -3.672 2.203 1.00 93.25 70 VAL A C 1
ATOM 578 O O . VAL A 1 70 ? -7.382 -3.715 3.410 1.00 93.25 70 VAL A O 1
ATOM 581 N N . TYR A 1 71 ? -8.061 -4.019 1.299 1.00 94.19 71 TYR A N 1
ATOM 582 C CA . TYR A 1 71 ? -9.418 -4.439 1.650 1.00 94.19 71 TYR A CA 1
ATOM 583 C C . TYR A 1 71 ? -9.424 -5.628 2.627 1.00 94.19 71 TYR A C 1
ATOM 585 O O . TYR A 1 71 ? -10.082 -5.571 3.670 1.00 94.19 71 TYR A O 1
ATOM 593 N N . LEU A 1 72 ? -8.667 -6.687 2.324 1.00 93.19 72 LEU A N 1
ATOM 594 C CA . LEU A 1 72 ? -8.641 -7.919 3.114 1.00 93.19 72 LEU A CA 1
ATOM 595 C C . LEU A 1 72 ? -7.927 -7.744 4.461 1.00 93.19 72 LEU A C 1
ATOM 597 O O . LEU A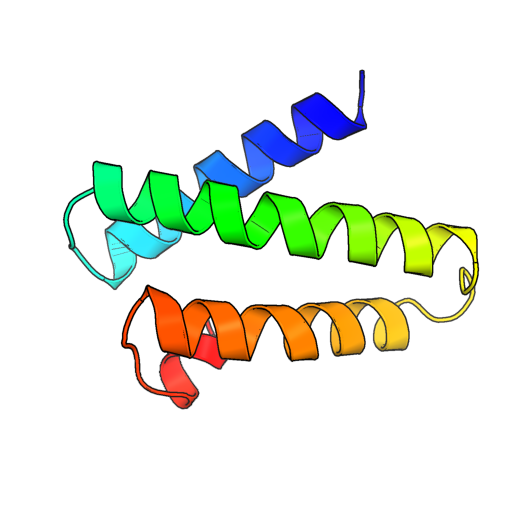 1 72 ? -8.446 -8.180 5.491 1.00 93.19 72 LEU A O 1
ATOM 601 N N . LEU A 1 73 ? -6.752 -7.108 4.469 1.00 92.31 73 LEU A N 1
ATOM 602 C CA . LEU A 1 73 ? -5.914 -6.973 5.664 1.00 92.31 73 LEU A CA 1
ATOM 603 C C . LEU A 1 73 ? -6.444 -5.893 6.604 1.00 92.31 73 LEU A C 1
ATOM 605 O O . LEU A 1 73 ? -6.588 -6.123 7.806 1.00 92.31 73 LEU A O 1
ATOM 609 N N . LEU A 1 74 ? -6.802 -4.726 6.065 1.00 90.25 74 LEU A N 1
ATOM 610 C CA . LEU A 1 74 ? -7.302 -3.610 6.864 1.00 90.25 74 LEU A CA 1
ATOM 611 C C . LEU A 1 74 ? -8.811 -3.690 7.092 1.00 90.25 74 LEU A C 1
ATOM 613 O O . LEU A 1 74 ? -9.333 -2.893 7.869 1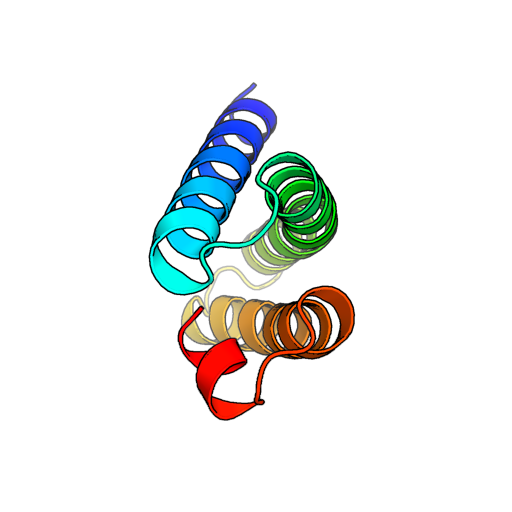.00 90.25 74 LEU A O 1
ATOM 617 N N . ARG A 1 75 ? -9.535 -4.654 6.506 1.00 90.62 75 ARG A N 1
ATOM 618 C CA . ARG A 1 75 ? -10.994 -4.811 6.679 1.00 90.62 75 ARG A CA 1
ATOM 619 C C . ARG A 1 75 ? -11.733 -3.477 6.510 1.00 90.62 75 ARG A C 1
ATOM 621 O O . ARG A 1 75 ? -12.539 -3.084 7.357 1.00 90.62 75 ARG A O 1
ATOM 628 N N . VAL A 1 76 ? -11.353 -2.727 5.482 1.00 90.94 76 VAL A N 1
ATOM 629 C CA . VAL A 1 76 ? -11.973 -1.452 5.103 1.00 90.94 76 VAL A CA 1
ATOM 630 C C . VAL A 1 76 ? -12.989 -1.701 3.995 1.00 90.94 76 VAL A C 1
ATOM 632 O O . VAL A 1 76 ? -13.037 -2.783 3.422 1.00 90.94 76 VAL A O 1
ATOM 635 N N . THR A 1 77 ? -13.833 -0.725 3.678 1.00 91.38 77 THR A N 1
ATOM 636 C CA . THR A 1 77 ? -14.699 -0.847 2.492 1.00 91.38 77 THR A CA 1
ATOM 637 C C . THR A 1 77 ? -13.867 -0.778 1.209 1.00 91.38 77 THR A C 1
ATOM 639 O O . THR A 1 77 ? -12.829 -0.124 1.189 1.00 91.38 77 THR A O 1
ATOM 642 N N . LEU A 1 78 ? -14.337 -1.377 0.108 1.00 87.06 78 LEU A N 1
ATOM 643 C CA . LEU A 1 78 ? -13.669 -1.263 -1.202 1.00 87.06 78 LEU A CA 1
ATOM 644 C C . LEU A 1 78 ? -13.446 0.195 -1.619 1.00 87.06 78 LEU A C 1
ATOM 646 O O . LEU A 1 78 ? -12.405 0.537 -2.167 1.00 87.06 78 LEU A O 1
ATOM 650 N N . ARG A 1 79 ? -14.408 1.071 -1.305 1.00 87.75 79 ARG A N 1
ATOM 651 C CA . ARG A 1 79 ? -14.277 2.504 -1.565 1.00 87.75 79 ARG A CA 1
ATOM 652 C C . ARG A 1 79 ? -13.109 3.108 -0.791 1.00 87.75 79 ARG A C 1
ATOM 654 O O . ARG A 1 79 ? -12.369 3.886 -1.362 1.00 87.75 79 ARG A O 1
ATOM 661 N N . GLN A 1 80 ? -12.943 2.754 0.482 1.00 86.88 80 GLN A N 1
ATOM 662 C CA . GLN A 1 80 ? -11.802 3.207 1.280 1.00 86.88 80 GLN A CA 1
ATOM 663 C C . GLN A 1 80 ? -10.486 2.614 0.775 1.00 86.88 80 GLN A C 1
ATOM 665 O O . GLN A 1 80 ? -9.517 3.350 0.702 1.00 86.88 80 GLN A O 1
ATOM 670 N N . ALA A 1 81 ? -10.465 1.337 0.384 1.00 88.19 81 ALA A N 1
ATOM 671 C CA . ALA A 1 81 ? -9.267 0.677 -0.137 1.00 88.19 81 ALA A CA 1
ATOM 672 C C . ALA A 1 81 ? -8.751 1.279 -1.453 1.00 88.19 81 ALA A C 1
ATOM 674 O O . ALA A 1 81 ? -7.580 1.142 -1.749 1.00 88.19 81 ALA A O 1
ATOM 675 N N . LEU A 1 82 ? -9.610 1.932 -2.242 1.00 87.31 82 LEU A N 1
ATOM 676 C CA . LEU A 1 82 ? -9.208 2.634 -3.468 1.00 87.31 82 LEU A CA 1
ATOM 677 C C . LEU A 1 82 ? -8.561 4.004 -3.216 1.00 87.31 82 LEU A C 1
ATOM 679 O O . LEU A 1 82 ? -7.938 4.548 -4.122 1.00 87.31 82 LEU A O 1
ATOM 683 N N . TYR A 1 83 ? -8.774 4.596 -2.039 1.00 82.44 83 TYR A N 1
ATOM 684 C CA . TYR A 1 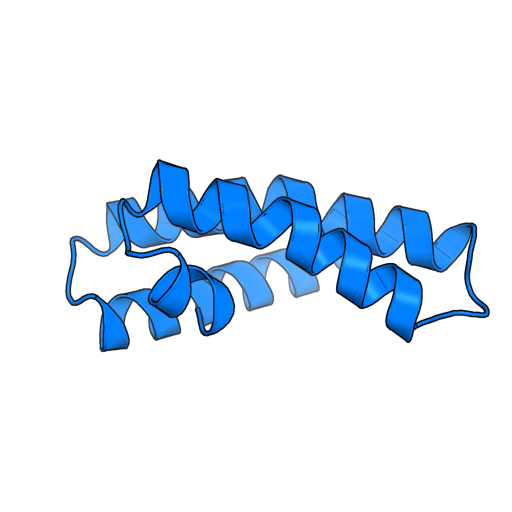83 ? -8.235 5.913 -1.676 1.00 82.44 83 TYR A CA 1
ATOM 685 C C . TYR A 1 83 ? -7.106 5.834 -0.640 1.00 82.44 83 TYR A C 1
ATOM 687 O O . TYR A 1 83 ? -6.553 6.874 -0.281 1.00 82.44 83 TYR A O 1
ATOM 695 N N . LEU A 1 84 ? -6.851 4.637 -0.107 1.00 79.38 84 LEU A N 1
ATOM 696 C CA . LEU A 1 84 ? -5.840 4.329 0.903 1.00 79.38 84 LEU A CA 1
ATOM 697 C C . LEU A 1 84 ? -4.652 3.641 0.259 1.00 79.38 84 LEU A C 1
ATOM 699 O O . LEU A 1 84 ? -3.562 3.847 0.833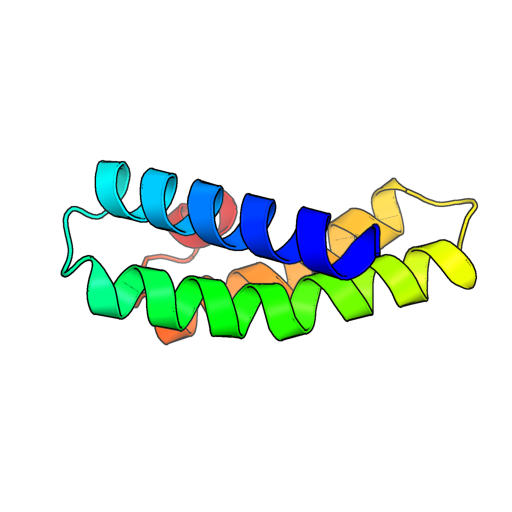 1.00 79.38 84 LEU A O 1
#

Nearest PDB structures (foldseek):
  6lo8-assembly1_A  TM=5.920E-01  e=4.676E+00  Saccharomyces cerevisiae S288C

pLDDT: mean 89.38, std 6.44, range [59.62, 95.31]

Mean predicted aligned error: 3.94 Å

Solvent-accessible surface area (backbone atoms only — not comparable to full-atom values): 4634 Å² total; per-residue (Å²): 112,68,67,61,56,50,49,54,49,51,28,54,51,49,22,48,53,48,34,72,74,66,68,55,65,59,67,61,40,39,52,51,26,46,56,50,48,68,51,42,51,59,49,39,52,50,39,46,75,75,48,65,90,39,66,69,59,38,51,52,52,36,48,66,56,46,30,57,48,43,22,67,76,66,68,48,54,70,74,54,25,74,79,103

Foldseek 3Di:
DVLVVVLVVQLVVQLVVCCVPVVDDSVLSSVLSNVLSVPLSVQLVVCCVPVVPCNPVSVVVSLVSQLVSCCVSVVDDSVVSSVD